Protein AF-A0A7C3XWG4-F1 (afdb_monomer_lite)

Foldseek 3Di:
DPPPPPPPDPVVVVVVVVVVVVVLVVVCVVVVLDLVSLLVLLVSLLVDDVVVVSNPCNVVSLVSCLVCLVVDPDPVVNVVSLVCLVPGPSHDPVSNVSSPD

Sequence (101 aa):
MIEAKHIHNPSSKLNYFDKGRNLLDNAIKNNPDNIELKFLRICVQANTPFFLGYNKQIETDKAFILSKYSSISDLDLKKRIKEFINQSSICTPQEKNIYLK

Radius of gyration: 16.06 Å; chains: 1; bounding box: 48×32×33 Å

pLDDT: mean 78.99, std 14.98, range [44.44, 95.25]

Structure (mmCIF, N/CA/C/O backbone):
data_AF-A0A7C3XWG4-F1
#
_entry.id   AF-A0A7C3XWG4-F1
#
loop_
_atom_site.group_PDB
_atom_site.id
_atom_site.type_symbol
_atom_site.label_atom_id
_atom_site.label_alt_id
_atom_site.label_comp_id
_atom_site.label_asym_id
_atom_site.label_entity_id
_atom_site.label_seq_id
_atom_site.pdbx_PDB_ins_code
_atom_site.Cartn_x
_atom_site.Cartn_y
_atom_site.Cartn_z
_atom_site.occupancy
_atom_site.B_iso_or_equiv
_atom_site.auth_seq_id
_atom_site.auth_comp_id
_atom_site.auth_asym_id
_atom_site.auth_atom_id
_atom_site.pdbx_PDB_model_num
ATOM 1 N N . MET A 1 1 ? 35.436 -15.725 -1.985 1.00 47.47 1 MET A N 1
ATOM 2 C CA . MET A 1 1 ? 35.187 -14.260 -2.033 1.00 47.47 1 MET A CA 1
ATOM 3 C C . MET A 1 1 ? 35.314 -13.639 -3.440 1.00 47.47 1 MET A C 1
ATOM 5 O O . MET A 1 1 ? 35.406 -12.420 -3.530 1.00 47.47 1 MET A O 1
ATOM 9 N N . ILE A 1 2 ? 35.247 -14.411 -4.540 1.00 44.75 2 ILE A N 1
ATOM 10 C CA . ILE A 1 2 ? 35.332 -13.859 -5.915 1.00 44.75 2 ILE A CA 1
ATOM 11 C C . ILE A 1 2 ? 34.004 -13.955 -6.701 1.00 44.75 2 ILE A C 1
ATOM 13 O O . ILE A 1 2 ? 33.797 -13.176 -7.621 1.00 44.75 2 ILE A O 1
ATOM 17 N N . GLU A 1 3 ? 33.025 -14.754 -6.262 1.00 52.06 3 GLU A N 1
ATOM 18 C CA . GLU A 1 3 ? 31.749 -14.929 -6.991 1.00 52.06 3 GLU A CA 1
ATOM 19 C C . GLU A 1 3 ? 30.528 -14.207 -6.388 1.00 52.06 3 GLU A C 1
ATOM 21 O O . GLU A 1 3 ? 29.391 -14.508 -6.725 1.00 52.06 3 GLU A O 1
ATOM 26 N N . ALA A 1 4 ? 30.728 -13.225 -5.505 1.00 46.31 4 ALA A N 1
ATOM 27 C CA . ALA A 1 4 ? 29.627 -12.422 -4.941 1.00 46.31 4 ALA A CA 1
ATOM 28 C C . ALA A 1 4 ? 29.574 -10.983 -5.487 1.00 46.31 4 ALA A C 1
ATOM 30 O O . ALA A 1 4 ? 28.672 -10.222 -5.148 1.00 46.31 4 ALA A O 1
ATOM 31 N N . LYS A 1 5 ? 30.540 -10.593 -6.331 1.00 48.69 5 LYS A N 1
ATOM 32 C CA . LYS A 1 5 ? 30.659 -9.222 -6.848 1.00 48.69 5 LYS A CA 1
ATOM 33 C C . LYS A 1 5 ? 29.878 -8.962 -8.137 1.00 48.69 5 LYS A C 1
ATOM 35 O O . LYS A 1 5 ? 29.773 -7.808 -8.504 1.00 48.69 5 LYS A O 1
ATOM 40 N N . HIS A 1 6 ? 29.315 -9.966 -8.819 1.00 53.94 6 HIS A N 1
ATOM 41 C CA . HIS A 1 6 ? 28.831 -9.798 -10.201 1.00 53.94 6 HIS A CA 1
ATOM 42 C C . HIS A 1 6 ? 27.414 -10.313 -10.490 1.00 53.94 6 HIS A C 1
ATOM 44 O O . HIS A 1 6 ? 27.169 -10.876 -11.551 1.00 53.94 6 HIS A O 1
ATOM 50 N N . ILE A 1 7 ? 26.425 -9.994 -9.649 1.00 49.09 7 ILE A N 1
ATOM 51 C CA . ILE A 1 7 ? 25.062 -9.790 -10.187 1.00 49.09 7 ILE A CA 1
ATOM 52 C C . ILE A 1 7 ? 24.940 -8.306 -10.566 1.00 49.09 7 ILE A C 1
ATOM 54 O O . ILE A 1 7 ? 24.175 -7.535 -9.998 1.00 49.09 7 ILE A O 1
ATOM 58 N N . HIS A 1 8 ? 25.766 -7.900 -11.530 1.00 53.50 8 HIS A N 1
ATOM 59 C CA . HIS A 1 8 ? 25.787 -6.571 -12.148 1.00 53.50 8 HIS A CA 1
ATOM 60 C C . HIS A 1 8 ? 24.956 -6.555 -13.439 1.00 53.50 8 HIS A C 1
ATOM 62 O O . HIS A 1 8 ? 25.318 -5.880 -14.394 1.00 53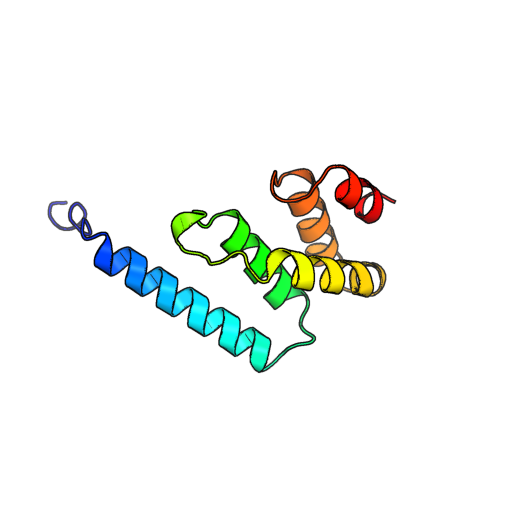.50 8 HIS A O 1
ATOM 68 N N . ASN A 1 9 ? 23.858 -7.315 -13.510 1.00 59.75 9 ASN A N 1
ATOM 69 C CA . ASN A 1 9 ? 22.950 -7.217 -14.650 1.00 59.75 9 ASN A CA 1
ATOM 70 C C . ASN A 1 9 ? 21.650 -6.518 -14.219 1.00 59.75 9 ASN A C 1
ATOM 72 O O . ASN A 1 9 ? 20.799 -7.161 -13.591 1.00 59.75 9 ASN A O 1
ATOM 76 N N . PRO A 1 10 ? 21.477 -5.217 -14.529 1.00 65.56 10 PRO A N 1
ATOM 77 C CA . PRO A 1 10 ? 20.246 -4.468 -14.267 1.00 65.56 10 PRO A CA 1
ATOM 78 C C . PRO A 1 10 ? 18.990 -5.205 -14.749 1.00 65.56 10 PRO A C 1
ATOM 80 O O . PRO A 1 10 ? 17.963 -5.175 -14.072 1.00 65.56 10 PRO A O 1
ATOM 83 N N . SER A 1 11 ? 19.104 -5.950 -15.852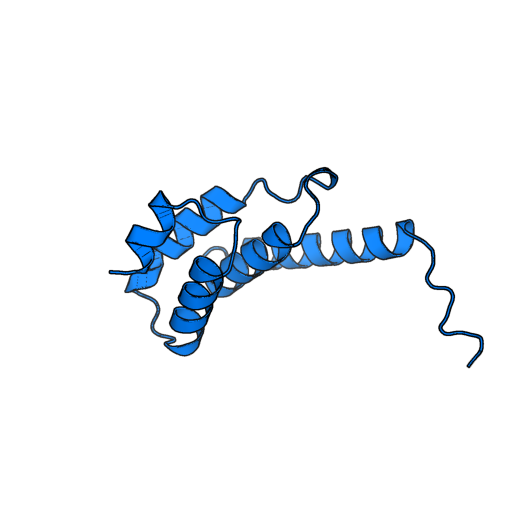 1.00 68.12 11 SER A N 1
ATOM 84 C CA . SER A 1 11 ? 18.031 -6.765 -16.429 1.00 68.12 11 SER A CA 1
ATOM 85 C C . SER A 1 11 ? 17.558 -7.884 -15.497 1.00 68.12 11 SER A C 1
ATOM 87 O O . SER A 1 11 ? 16.357 -8.116 -15.376 1.00 68.12 11 SER A O 1
ATOM 89 N N . SER A 1 12 ? 18.467 -8.552 -14.778 1.00 73.62 12 SER A N 1
ATOM 90 C CA . SER A 1 12 ? 18.089 -9.595 -13.815 1.00 73.62 12 SER A CA 1
ATOM 91 C C . SER A 1 12 ? 17.349 -8.996 -12.620 1.00 73.62 12 SER A C 1
ATOM 93 O O . SER A 1 12 ? 16.329 -9.536 -12.201 1.00 73.62 12 SER A O 1
ATOM 95 N N . LYS A 1 13 ? 17.812 -7.848 -12.105 1.00 75.62 13 LYS A N 1
ATOM 96 C CA . LYS A 1 13 ? 17.163 -7.137 -10.990 1.00 75.62 13 LYS A CA 1
ATOM 97 C C . LYS A 1 13 ? 15.766 -6.637 -11.369 1.00 75.62 13 LYS A C 1
ATOM 99 O O . LYS A 1 13 ? 14.842 -6.769 -10.569 1.00 75.62 13 LYS A O 1
ATOM 104 N N . LEU A 1 14 ? 15.606 -6.131 -12.592 1.00 82.00 14 LEU A N 1
ATOM 105 C CA . LEU A 1 14 ? 14.309 -5.725 -13.128 1.00 82.00 14 LEU A CA 1
ATOM 106 C C . LEU A 1 14 ? 13.360 -6.921 -13.273 1.00 82.00 14 LEU A C 1
ATOM 108 O O . LEU A 1 14 ? 12.228 -6.854 -12.815 1.00 82.00 14 LEU A O 1
ATOM 112 N N . ASN A 1 15 ? 13.847 -8.055 -13.785 1.00 84.38 15 ASN A N 1
ATOM 113 C CA . ASN A 1 15 ? 13.049 -9.278 -13.883 1.00 84.38 15 ASN A CA 1
ATOM 114 C C . ASN A 1 15 ? 12.569 -9.779 -12.506 1.00 84.38 15 ASN A C 1
ATOM 116 O O . ASN A 1 15 ? 11.431 -10.222 -12.368 1.00 84.38 15 ASN A O 1
ATOM 120 N N . TYR A 1 16 ? 13.403 -9.698 -11.461 1.00 85.25 16 TYR A N 1
ATOM 121 C CA . TYR A 1 16 ? 12.968 -10.024 -10.095 1.00 85.25 16 TYR A CA 1
ATOM 122 C C . TYR A 1 16 ? 11.913 -9.047 -9.570 1.00 85.25 16 TYR A C 1
ATOM 124 O O . TYR A 1 16 ? 10.948 -9.483 -8.942 1.00 85.25 16 TYR A O 1
ATOM 132 N N . PHE A 1 17 ? 12.065 -7.752 -9.855 1.00 86.25 17 PHE A N 1
ATOM 133 C CA . PHE A 1 17 ? 11.054 -6.752 -9.525 1.00 86.25 17 PHE A CA 1
ATOM 134 C C . PHE A 1 17 ? 9.722 -7.038 -10.234 1.00 86.25 17 PHE A C 1
ATOM 136 O O . PHE A 1 17 ? 8.689 -7.089 -9.571 1.00 86.25 17 PHE A O 1
ATOM 143 N N . ASP A 1 18 ? 9.736 -7.307 -11.543 1.00 87.69 18 ASP A N 1
ATOM 144 C CA . ASP A 1 18 ? 8.530 -7.625 -12.315 1.00 87.69 18 ASP A CA 1
ATOM 145 C C . ASP A 1 18 ? 7.844 -8.897 -11.806 1.00 87.69 18 ASP A C 1
ATOM 147 O O . ASP A 1 18 ? 6.622 -8.925 -11.648 1.00 87.69 18 ASP A O 1
ATOM 151 N N . LYS A 1 19 ? 8.618 -9.939 -11.476 1.00 89.69 19 LYS A N 1
ATOM 152 C CA . LYS A 1 19 ? 8.090 -11.156 -10.840 1.00 89.69 19 LYS A CA 1
ATOM 153 C C . LYS A 1 19 ? 7.437 -10.852 -9.493 1.00 89.69 19 LYS A C 1
ATOM 155 O O . LYS A 1 19 ? 6.327 -11.318 -9.246 1.00 89.69 19 LYS A O 1
ATOM 160 N N . GLY A 1 20 ? 8.100 -10.063 -8.645 1.00 89.50 20 GLY A N 1
ATOM 161 C CA . GLY A 1 20 ? 7.580 -9.657 -7.338 1.00 89.50 20 GLY A CA 1
ATOM 162 C C . GLY A 1 20 ? 6.297 -8.834 -7.449 1.00 89.50 20 GLY A C 1
ATOM 163 O O . GLY A 1 20 ? 5.314 -9.144 -6.778 1.00 89.50 20 GLY A O 1
ATOM 164 N N . ARG A 1 21 ? 6.267 -7.847 -8.355 1.00 89.50 21 ARG A N 1
ATOM 165 C CA . ARG A 1 21 ? 5.062 -7.072 -8.676 1.00 89.50 21 ARG A CA 1
ATOM 166 C C . ARG A 1 21 ? 3.923 -7.989 -9.103 1.00 89.50 21 ARG A C 1
ATOM 168 O O . ARG A 1 21 ? 2.837 -7.900 -8.546 1.00 89.50 21 ARG A O 1
ATOM 175 N N . ASN A 1 22 ? 4.166 -8.872 -10.070 1.00 92.00 22 ASN A N 1
ATOM 176 C CA . ASN A 1 22 ? 3.124 -9.744 -10.608 1.00 92.00 22 ASN A CA 1
ATOM 177 C C . ASN A 1 22 ? 2.577 -10.703 -9.539 1.00 92.00 22 ASN A C 1
ATOM 179 O O . ASN A 1 22 ? 1.372 -10.940 -9.490 1.00 92.00 22 ASN A O 1
ATOM 183 N N . LEU A 1 23 ? 3.440 -11.229 -8.662 1.00 93.56 23 LEU A N 1
ATOM 184 C CA . LEU A 1 23 ? 3.022 -12.039 -7.514 1.00 93.56 23 LEU A CA 1
ATOM 185 C C . LEU A 1 23 ? 2.129 -11.245 -6.559 1.00 93.56 23 LEU A C 1
ATOM 187 O O . LEU A 1 23 ? 1.067 -11.735 -6.178 1.00 93.56 23 LEU A O 1
ATOM 191 N N . LEU A 1 24 ? 2.530 -10.021 -6.213 1.00 92.88 24 LEU A N 1
ATOM 192 C CA . LEU A 1 24 ? 1.766 -9.162 -5.313 1.00 92.88 24 LEU A CA 1
ATOM 193 C C . LEU A 1 24 ? 0.414 -8.764 -5.917 1.00 92.88 24 LEU A C 1
ATOM 195 O O . LEU A 1 24 ? -0.615 -8.874 -5.254 1.00 92.88 24 LEU A O 1
ATOM 199 N N . ASP A 1 25 ? 0.393 -8.379 -7.191 1.00 91.94 25 ASP A N 1
ATOM 200 C CA . ASP A 1 25 ? -0.842 -8.035 -7.893 1.00 91.94 25 ASP A CA 1
ATOM 201 C C . ASP A 1 25 ? -1.787 -9.237 -8.004 1.00 91.94 25 ASP A C 1
ATOM 203 O O . ASP A 1 25 ? -2.995 -9.081 -7.837 1.00 91.94 25 ASP A O 1
ATOM 207 N N . ASN A 1 26 ? -1.265 -10.446 -8.228 1.00 94.56 26 ASN A N 1
ATOM 208 C CA . ASN A 1 26 ? -2.080 -11.661 -8.225 1.00 94.56 26 ASN A CA 1
ATOM 209 C C . ASN A 1 26 ? -2.612 -11.996 -6.825 1.00 94.56 26 ASN A C 1
ATOM 211 O O . ASN A 1 26 ? -3.779 -12.358 -6.692 1.00 94.56 26 ASN A O 1
ATOM 215 N N . ALA A 1 27 ? -1.803 -11.828 -5.776 1.00 94.25 27 ALA A N 1
ATOM 216 C CA . ALA A 1 27 ? -2.255 -12.020 -4.399 1.00 94.25 27 ALA A CA 1
ATOM 217 C C . ALA A 1 27 ? -3.402 -11.059 -4.041 1.00 94.25 27 ALA A C 1
ATOM 219 O O . ALA A 1 27 ? -4.388 -11.486 -3.441 1.00 94.25 27 ALA A O 1
ATOM 220 N N . ILE A 1 28 ? -3.310 -9.794 -4.471 1.00 93.94 28 ILE A N 1
ATOM 221 C CA . ILE A 1 28 ? -4.364 -8.784 -4.286 1.00 93.94 28 ILE A CA 1
ATOM 222 C C . ILE A 1 28 ? -5.600 -9.112 -5.124 1.00 93.94 28 ILE A C 1
ATOM 224 O O . ILE A 1 28 ? -6.712 -8.958 -4.637 1.00 93.94 28 ILE A O 1
ATOM 228 N N . LYS A 1 29 ? -5.444 -9.588 -6.365 1.00 93.56 29 LYS A N 1
ATOM 229 C CA . LYS A 1 29 ? -6.588 -10.028 -7.185 1.00 93.56 29 LYS A CA 1
ATOM 230 C C . LYS A 1 29 ? -7.351 -11.180 -6.536 1.00 93.56 29 LYS A C 1
ATOM 232 O O . LYS A 1 29 ? -8.574 -11.194 -6.598 1.00 93.56 29 LYS A O 1
ATOM 237 N N . ASN A 1 30 ? -6.637 -12.114 -5.912 1.00 95.25 30 ASN A N 1
ATOM 238 C CA . ASN A 1 30 ? -7.244 -13.245 -5.214 1.00 95.25 30 ASN A CA 1
ATOM 239 C C . ASN A 1 30 ? -7.862 -12.843 -3.866 1.00 95.25 30 ASN A C 1
ATOM 241 O O . ASN A 1 30 ? -8.829 -13.460 -3.437 1.00 95.25 30 ASN A O 1
ATOM 245 N N . ASN A 1 31 ? -7.319 -11.815 -3.206 1.00 92.81 31 ASN A N 1
ATOM 246 C CA . ASN A 1 31 ? -7.789 -11.325 -1.909 1.00 92.81 31 ASN A CA 1
ATOM 247 C C . ASN A 1 31 ? -7.958 -9.792 -1.931 1.00 92.81 31 ASN A C 1
ATOM 249 O O . ASN A 1 31 ? -7.186 -9.076 -1.282 1.00 92.81 31 ASN A O 1
ATOM 253 N N . PRO A 1 32 ? -8.951 -9.265 -2.673 1.00 89.44 32 PRO A N 1
ATOM 254 C CA . PRO A 1 32 ? -9.085 -7.829 -2.915 1.00 89.44 32 PRO A CA 1
ATOM 255 C C . PRO A 1 32 ? -9.445 -7.030 -1.662 1.00 89.44 32 PRO A C 1
ATOM 257 O O . PRO A 1 32 ? -9.184 -5.830 -1.630 1.00 89.44 32 PRO A O 1
ATOM 260 N N . ASP A 1 33 ? -9.992 -7.673 -0.632 1.00 89.75 33 ASP A N 1
ATOM 261 C CA . ASP A 1 33 ? -10.358 -7.035 0.635 1.00 89.75 33 ASP A CA 1
ATOM 262 C C . ASP A 1 33 ? -9.240 -7.062 1.689 1.00 89.75 33 ASP A C 1
ATOM 264 O O . ASP A 1 33 ? -9.398 -6.520 2.785 1.00 89.75 33 ASP A O 1
ATOM 268 N N . ASN A 1 34 ? -8.088 -7.664 1.378 1.00 91.31 34 ASN A N 1
ATOM 269 C CA . ASN A 1 34 ? -6.975 -7.751 2.315 1.00 91.31 34 ASN A CA 1
ATOM 270 C C . ASN A 1 34 ? -6.205 -6.415 2.385 1.00 91.31 34 ASN A C 1
ATOM 272 O O . ASN A 1 34 ? -5.540 -5.989 1.435 1.00 91.31 34 ASN A O 1
ATOM 276 N N . ILE A 1 35 ? -6.293 -5.761 3.546 1.00 91.06 35 ILE A N 1
ATOM 277 C CA . ILE A 1 35 ? -5.657 -4.468 3.835 1.00 91.06 35 ILE A CA 1
ATOM 278 C C . ILE A 1 35 ? -4.128 -4.576 3.834 1.00 91.06 35 ILE A C 1
ATOM 280 O O . ILE A 1 35 ? -3.466 -3.679 3.314 1.00 91.06 35 ILE A O 1
ATOM 284 N N . GLU A 1 36 ? -3.560 -5.660 4.368 1.00 90.44 36 GLU A N 1
ATOM 285 C CA . GLU A 1 36 ? -2.106 -5.851 4.439 1.00 90.44 36 GLU A CA 1
ATOM 286 C C . GLU A 1 36 ? -1.478 -5.951 3.057 1.00 90.44 36 GLU A C 1
ATOM 288 O O . GLU A 1 36 ? -0.442 -5.340 2.809 1.00 90.44 36 GLU A O 1
ATOM 293 N N . LEU A 1 37 ? -2.115 -6.672 2.130 1.00 93.19 37 LEU A N 1
ATOM 294 C CA . LEU A 1 37 ? -1.596 -6.812 0.769 1.00 93.19 37 LEU A CA 1
ATOM 295 C C . LEU A 1 37 ? -1.567 -5.466 0.035 1.00 93.19 37 LEU A C 1
ATOM 297 O O . LEU A 1 37 ? -0.597 -5.153 -0.657 1.00 93.19 37 LEU A O 1
ATOM 301 N N . LYS A 1 38 ? -2.600 -4.637 0.220 1.00 92.31 38 LYS A N 1
ATOM 302 C CA . LYS A 1 38 ? -2.640 -3.277 -0.337 1.00 92.31 38 LYS A CA 1
ATOM 303 C C . LYS A 1 38 ? -1.621 -2.362 0.333 1.00 92.31 38 LYS A C 1
ATOM 305 O O . LYS A 1 38 ? -0.937 -1.612 -0.358 1.00 92.31 38 LYS A O 1
ATOM 310 N N . PHE A 1 39 ? -1.468 -2.456 1.653 1.00 91.31 39 PHE A N 1
ATOM 311 C CA . PHE A 1 39 ? -0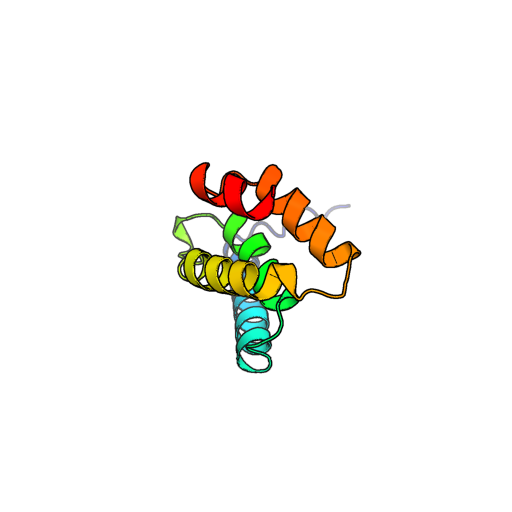.443 -1.716 2.385 1.00 91.31 39 PHE A CA 1
ATOM 312 C C . PHE A 1 39 ? 0.964 -2.089 1.903 1.00 91.31 39 PHE A C 1
ATOM 314 O O . PHE A 1 39 ? 1.765 -1.212 1.585 1.00 91.31 39 PHE A O 1
ATOM 321 N N . LEU A 1 40 ? 1.239 -3.386 1.745 1.00 91.19 40 LEU A N 1
ATOM 322 C CA . LEU A 1 40 ? 2.489 -3.890 1.191 1.00 91.19 40 LEU A CA 1
ATOM 323 C C . LEU A 1 40 ? 2.727 -3.348 -0.222 1.00 91.19 40 LEU A C 1
ATOM 325 O O . LEU A 1 40 ? 3.839 -2.916 -0.526 1.00 91.19 40 LEU A O 1
ATOM 329 N N . ARG A 1 41 ? 1.694 -3.300 -1.076 1.00 91.62 41 ARG A N 1
ATOM 330 C CA . ARG A 1 41 ? 1.813 -2.697 -2.410 1.00 91.62 41 ARG A CA 1
ATOM 331 C C . ARG A 1 41 ? 2.200 -1.229 -2.335 1.00 91.62 41 ARG A C 1
ATOM 333 O O . ARG A 1 41 ? 3.156 -0.859 -3.008 1.00 91.62 41 ARG A O 1
ATOM 340 N N . ILE A 1 42 ? 1.567 -0.428 -1.482 1.00 89.62 42 ILE A N 1
ATOM 341 C CA . ILE A 1 42 ? 1.958 0.976 -1.287 1.00 89.62 42 ILE A CA 1
ATOM 342 C C . ILE A 1 42 ? 3.425 1.076 -0.854 1.00 89.62 42 ILE A C 1
ATOM 344 O O . IL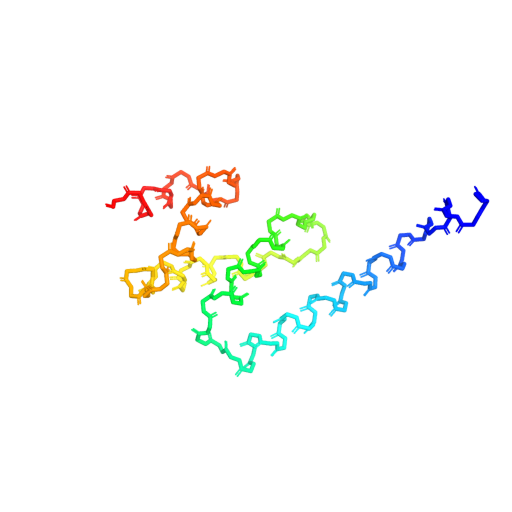E A 1 42 ? 4.166 1.861 -1.436 1.00 89.62 42 ILE A O 1
ATOM 348 N N . CYS A 1 43 ? 3.874 0.260 0.104 1.00 87.62 43 CYS A N 1
ATOM 349 C CA . CYS A 1 43 ? 5.269 0.239 0.556 1.00 87.62 43 CYS A CA 1
ATOM 350 C C . CYS A 1 43 ? 6.256 -0.073 -0.580 1.00 87.62 43 CYS A C 1
ATOM 352 O O . CYS A 1 43 ? 7.328 0.532 -0.660 1.00 87.62 43 CYS A O 1
ATOM 354 N N . VAL A 1 44 ? 5.911 -0.997 -1.479 1.00 88.00 44 VAL A N 1
ATOM 355 C CA . VAL A 1 44 ? 6.753 -1.316 -2.641 1.00 88.00 44 VAL A CA 1
ATOM 356 C C . VAL A 1 44 ? 6.719 -0.178 -3.662 1.00 88.00 44 VAL A C 1
ATOM 358 O O . VAL A 1 44 ? 7.773 0.256 -4.125 1.00 88.00 44 VAL A O 1
ATOM 361 N N . GLN A 1 45 ? 5.536 0.343 -3.989 1.00 87.75 45 GLN A N 1
ATOM 362 C CA . GLN A 1 45 ? 5.358 1.435 -4.954 1.00 87.75 45 GLN A CA 1
ATOM 363 C C . GLN A 1 45 ? 6.075 2.715 -4.500 1.00 87.75 45 GLN A C 1
ATOM 365 O O . GLN A 1 45 ? 6.731 3.373 -5.301 1.00 87.75 45 GLN A O 1
ATOM 370 N N . ALA A 1 46 ? 6.050 2.997 -3.198 1.00 83.62 46 ALA A N 1
ATOM 371 C CA . ALA A 1 46 ? 6.770 4.082 -2.540 1.00 83.62 46 ALA A CA 1
ATOM 372 C C . ALA A 1 46 ? 8.290 4.056 -2.751 1.00 83.62 46 ALA A C 1
ATOM 374 O O . ALA A 1 46 ? 8.918 5.101 -2.897 1.00 83.62 46 ALA A O 1
ATOM 375 N N . ASN A 1 47 ? 8.876 2.859 -2.766 1.00 81.50 47 ASN A N 1
ATOM 376 C CA . ASN A 1 47 ? 10.311 2.656 -2.952 1.00 81.50 47 ASN A CA 1
ATOM 377 C C . ASN A 1 47 ? 10.687 2.381 -4.418 1.00 81.50 47 ASN A C 1
ATOM 379 O O . ASN A 1 47 ? 11.857 2.147 -4.726 1.00 81.50 47 ASN A O 1
ATOM 383 N N . THR A 1 48 ? 9.710 2.382 -5.332 1.00 83.00 48 THR A N 1
ATOM 384 C CA . THR A 1 48 ? 9.938 2.098 -6.748 1.00 83.00 48 THR A CA 1
ATOM 385 C C . THR A 1 48 ? 10.191 3.396 -7.525 1.00 83.00 48 THR A C 1
ATOM 387 O O . THR A 1 48 ? 9.378 4.317 -7.460 1.00 83.00 48 THR A O 1
ATOM 390 N N . PRO A 1 49 ? 11.276 3.483 -8.319 1.00 79.00 49 PRO A N 1
ATOM 391 C CA . PRO A 1 49 ? 11.524 4.628 -9.190 1.00 79.00 49 PRO A CA 1
ATOM 392 C C . PRO A 1 49 ? 10.368 4.932 -10.153 1.00 79.00 49 PRO A C 1
ATOM 394 O O . PRO A 1 49 ? 9.810 4.025 -10.773 1.00 79.00 49 PRO A O 1
ATOM 397 N N . PHE A 1 50 ? 10.061 6.219 -10.355 1.00 76.38 50 PHE A N 1
ATOM 398 C CA . PHE A 1 50 ? 8.910 6.653 -11.162 1.00 76.38 50 PHE A CA 1
ATOM 399 C C . PHE A 1 50 ? 8.929 6.112 -12.605 1.00 76.38 50 PHE A C 1
ATOM 401 O O . PHE A 1 50 ? 7.874 5.814 -13.162 1.00 76.38 50 PHE A O 1
ATOM 408 N N . PHE A 1 51 ? 10.118 5.938 -13.196 1.00 77.75 51 PHE A N 1
ATOM 409 C CA . PHE A 1 51 ? 10.285 5.466 -14.574 1.00 77.75 51 PHE A CA 1
ATOM 410 C C . PHE A 1 51 ? 9.845 4.006 -14.783 1.00 77.75 51 PHE A C 1
ATOM 412 O O . PHE A 1 51 ? 9.658 3.588 -15.921 1.00 77.75 51 PHE A O 1
ATOM 419 N N . LEU A 1 52 ? 9.648 3.232 -13.706 1.00 82.06 52 LEU A N 1
ATOM 420 C CA . LEU A 1 52 ? 9.129 1.860 -13.770 1.00 82.06 52 LEU A CA 1
ATOM 421 C C . LEU A 1 52 ? 7.594 1.794 -13.814 1.00 82.06 52 LEU A C 1
ATOM 423 O O . LEU A 1 52 ? 7.029 0.710 -13.955 1.00 82.06 52 LEU A O 1
ATOM 427 N N . GLY A 1 53 ? 6.900 2.930 -13.672 1.00 81.62 53 GLY A N 1
ATOM 428 C CA . GLY A 1 53 ? 5.447 3.025 -13.853 1.00 81.62 53 GLY A CA 1
ATOM 429 C C . GLY A 1 53 ? 4.599 2.241 -12.842 1.00 81.62 53 GLY A C 1
ATOM 430 O O . GLY A 1 53 ? 3.397 2.069 -13.058 1.00 81.62 53 GLY A O 1
ATOM 431 N N . TYR A 1 54 ? 5.190 1.763 -11.742 1.00 84.62 54 TYR A N 1
ATOM 432 C CA . TYR A 1 54 ? 4.500 1.020 -10.686 1.00 84.62 54 TYR A CA 1
ATOM 433 C C . TYR A 1 54 ? 4.014 1.956 -9.572 1.00 84.62 54 TYR A C 1
ATOM 435 O O . TYR A 1 54 ? 4.430 1.857 -8.427 1.00 84.62 54 TYR A O 1
ATOM 443 N N . ASN A 1 55 ? 3.164 2.916 -9.927 1.00 81.94 55 ASN A N 1
ATOM 444 C CA . ASN A 1 55 ? 2.600 3.900 -8.992 1.00 81.94 55 ASN A CA 1
ATOM 445 C C . ASN A 1 55 ? 1.104 4.178 -9.231 1.00 81.94 55 ASN A C 1
ATOM 447 O O . ASN A 1 55 ? 0.499 4.982 -8.529 1.00 81.94 55 ASN A O 1
ATOM 451 N N . LYS A 1 56 ? 0.482 3.490 -10.196 1.00 86.00 56 LYS A N 1
ATOM 452 C CA . LYS A 1 56 ? -0.897 3.758 -10.635 1.00 86.00 56 LYS A CA 1
ATOM 453 C C . LYS A 1 56 ? -1.959 3.428 -9.582 1.00 86.00 56 LYS A C 1
ATOM 455 O O . LYS A 1 56 ? -3.052 3.973 -9.640 1.00 86.00 56 LYS A O 1
ATOM 460 N N . GLN A 1 57 ? -1.658 2.520 -8.655 1.00 88.12 57 GLN A N 1
ATOM 461 C CA . GLN A 1 57 ? -2.605 2.034 -7.643 1.00 88.12 57 GLN A CA 1
ATOM 462 C C . GLN A 1 57 ? -2.451 2.724 -6.283 1.00 88.12 57 GLN A C 1
ATOM 464 O O . GLN A 1 57 ? -3.270 2.473 -5.402 1.00 88.12 57 GLN A O 1
ATOM 469 N N . ILE A 1 58 ? -1.464 3.617 -6.126 1.00 85.75 58 ILE A N 1
ATOM 470 C CA . ILE A 1 58 ? -1.164 4.290 -4.854 1.00 85.75 58 ILE A CA 1
ATOM 471 C C . ILE A 1 58 ? -2.414 4.992 -4.301 1.00 85.75 58 ILE A C 1
ATOM 473 O O . ILE A 1 58 ? -2.792 4.759 -3.157 1.00 85.75 58 ILE A O 1
ATOM 477 N N . GLU A 1 59 ? -3.102 5.794 -5.116 1.00 86.56 59 GLU A N 1
ATOM 478 C CA . GLU A 1 59 ? -4.294 6.541 -4.682 1.00 86.56 59 GLU A CA 1
ATOM 479 C C . GLU A 1 59 ? -5.468 5.623 -4.313 1.00 86.56 59 GLU A C 1
ATOM 481 O O . GLU A 1 59 ? -6.106 5.798 -3.274 1.00 86.56 59 GLU A O 1
ATOM 486 N N . THR A 1 60 ? -5.735 4.600 -5.129 1.00 89.81 60 THR A N 1
ATOM 487 C CA . THR A 1 60 ? -6.834 3.653 -4.890 1.00 89.81 60 THR A CA 1
ATOM 488 C C . THR A 1 60 ? -6.611 2.831 -3.623 1.00 89.81 60 THR A C 1
ATOM 490 O O . THR A 1 60 ? -7.545 2.628 -2.845 1.00 89.81 60 THR A O 1
ATOM 493 N N . ASP A 1 61 ? -5.382 2.370 -3.390 1.00 90.00 61 ASP A N 1
ATOM 494 C CA . ASP A 1 61 ? -5.056 1.593 -2.197 1.00 90.00 61 ASP A CA 1
ATOM 495 C C . ASP A 1 61 ? -5.060 2.458 -0.939 1.00 90.00 61 ASP A C 1
ATOM 497 O O . ASP A 1 61 ? -5.575 2.014 0.087 1.00 90.00 61 ASP A O 1
ATOM 501 N N . LYS A 1 62 ? -4.577 3.707 -1.014 1.00 86.75 62 LYS A N 1
ATOM 502 C CA . LYS A 1 62 ? -4.686 4.666 0.096 1.00 86.75 62 LYS A CA 1
ATOM 503 C C . LYS A 1 62 ? -6.142 4.892 0.492 1.00 86.75 62 LYS A C 1
ATOM 505 O O . LYS A 1 62 ? -6.474 4.769 1.669 1.00 86.75 62 LYS A O 1
ATOM 510 N N . ALA A 1 63 ? -7.020 5.165 -0.474 1.00 88.00 63 ALA A N 1
ATOM 511 C CA . ALA A 1 63 ? -8.443 5.372 -0.211 1.00 88.00 63 ALA A CA 1
ATOM 512 C C . ALA A 1 63 ? -9.099 4.135 0.431 1.00 88.00 63 ALA A C 1
ATOM 514 O O . ALA A 1 63 ? -9.873 4.256 1.383 1.00 88.00 63 ALA A O 1
ATOM 515 N N . PHE A 1 64 ? -8.745 2.935 -0.041 1.00 90.94 64 PHE A N 1
ATOM 516 C CA . PHE A 1 64 ? -9.233 1.690 0.547 1.00 90.94 64 PHE A CA 1
ATOM 517 C C . PHE A 1 64 ? -8.770 1.524 1.999 1.00 90.94 64 PHE A C 1
ATOM 519 O O . PHE A 1 64 ? -9.599 1.288 2.881 1.00 90.94 64 PHE A O 1
ATOM 526 N N . ILE A 1 65 ? -7.468 1.683 2.259 1.00 88.50 65 ILE A N 1
ATOM 527 C CA . ILE A 1 65 ? -6.903 1.547 3.606 1.00 88.50 65 ILE A CA 1
ATOM 528 C C . ILE A 1 65 ? -7.536 2.574 4.542 1.00 88.50 65 ILE A C 1
ATOM 530 O O . ILE A 1 65 ? -7.959 2.186 5.624 1.00 88.50 65 ILE A O 1
ATOM 534 N N . LEU A 1 66 ? -7.700 3.832 4.118 1.00 84.56 66 LEU A N 1
ATOM 535 C CA . LEU A 1 66 ? -8.398 4.872 4.887 1.00 84.56 66 LEU A CA 1
ATOM 536 C C . LEU A 1 66 ? -9.801 4.452 5.300 1.00 84.56 66 LEU A C 1
ATOM 538 O O . LEU A 1 66 ? -10.149 4.531 6.476 1.00 84.56 66 LEU A O 1
ATOM 542 N N . SER A 1 67 ? -10.594 3.975 4.339 1.00 88.38 67 SER A N 1
ATOM 543 C CA . SER A 1 67 ? -11.983 3.585 4.593 1.00 88.38 67 SER A CA 1
ATOM 544 C C . SER A 1 67 ? -12.106 2.428 5.589 1.00 88.38 67 SER A C 1
ATOM 546 O O . SER A 1 67 ? -13.101 2.329 6.304 1.00 88.38 67 SER A O 1
ATOM 548 N N . LYS A 1 68 ? -11.088 1.562 5.659 1.00 87.38 68 LYS A N 1
ATOM 549 C CA . LYS A 1 68 ? -11.067 0.385 6.533 1.00 87.38 68 LYS A CA 1
ATOM 550 C C . LYS A 1 68 ? -10.228 0.572 7.795 1.00 87.38 68 LYS A C 1
ATOM 552 O O . LYS A 1 68 ? -10.336 -0.250 8.698 1.00 87.38 68 LYS A O 1
ATOM 557 N N . TYR A 1 69 ? -9.436 1.640 7.894 1.00 83.75 69 TYR A N 1
ATOM 558 C CA . TYR A 1 69 ? -8.455 1.862 8.960 1.00 83.75 69 TYR A CA 1
ATOM 559 C C . TYR A 1 69 ? -9.077 1.831 10.362 1.00 83.75 69 TYR A C 1
ATOM 561 O O . TYR A 1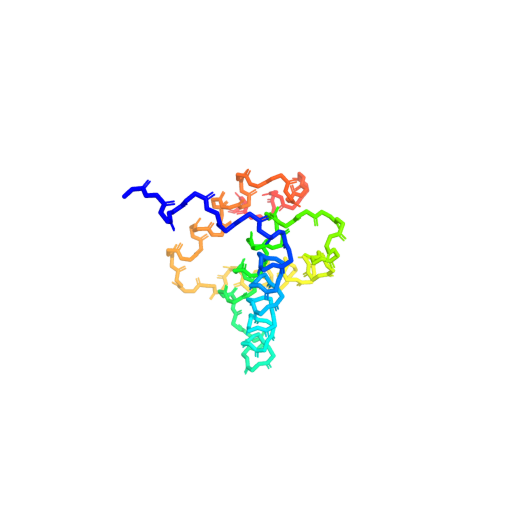 69 ? -8.518 1.248 11.295 1.00 83.75 69 TYR A O 1
ATOM 569 N N . SER A 1 70 ? -10.273 2.404 10.511 1.00 82.50 70 SER A N 1
ATOM 570 C CA . SER A 1 70 ? -11.024 2.388 11.772 1.00 82.50 70 SER A CA 1
ATOM 571 C C . SER A 1 70 ? -11.503 0.989 12.169 1.00 82.50 70 SER A C 1
ATOM 573 O O . SER A 1 70 ? -11.661 0.724 13.357 1.00 82.50 70 SER A O 1
ATOM 575 N N . SER A 1 71 ? -11.696 0.096 11.197 1.00 84.38 71 SER A N 1
ATOM 576 C CA . SER A 1 71 ? -12.176 -1.278 11.383 1.00 84.38 71 SER A CA 1
ATOM 577 C C . SER A 1 71 ? -11.051 -2.314 11.490 1.00 84.38 71 SER A C 1
ATOM 579 O O . SER A 1 71 ? -11.343 -3.498 11.641 1.00 84.38 71 SER A O 1
ATOM 581 N N . ILE A 1 72 ? -9.779 -1.903 11.405 1.00 86.25 72 ILE A N 1
ATOM 582 C CA . ILE A 1 72 ? -8.638 -2.805 11.599 1.00 86.25 72 ILE A CA 1
ATOM 583 C C . ILE A 1 72 ? -8.607 -3.254 13.064 1.00 86.25 72 ILE A C 1
ATOM 585 O O . ILE A 1 72 ? -8.411 -2.435 13.965 1.00 86.25 72 ILE A O 1
ATOM 589 N N . SER A 1 73 ? -8.777 -4.557 13.288 1.00 84.69 73 SER A N 1
ATOM 590 C CA . SER A 1 73 ? -8.659 -5.195 14.604 1.00 84.69 73 SER A CA 1
ATOM 591 C C . SER A 1 73 ? -7.205 -5.407 15.032 1.00 84.69 73 SER A C 1
ATOM 593 O O . SER A 1 73 ? -6.911 -5.426 16.224 1.00 84.69 73 SER A O 1
ATOM 595 N N . ASP A 1 74 ? -6.297 -5.559 14.067 1.00 88.50 74 ASP A N 1
ATOM 596 C CA . ASP A 1 74 ? -4.869 -5.740 14.317 1.00 88.50 74 ASP A CA 1
ATOM 597 C C . ASP A 1 74 ? -4.191 -4.407 14.683 1.00 88.50 74 ASP A C 1
ATOM 599 O O . ASP A 1 74 ? -3.996 -3.511 13.853 1.00 88.50 74 ASP A O 1
ATOM 603 N N . LEU A 1 75 ? -3.824 -4.280 15.957 1.00 87.94 75 LEU A N 1
ATOM 604 C CA . LEU A 1 75 ? -3.169 -3.091 16.495 1.00 87.94 75 LEU A CA 1
ATOM 605 C C . LEU A 1 75 ? -1.741 -2.898 15.961 1.00 87.94 75 LEU A C 1
ATOM 607 O O . LEU A 1 75 ? -1.319 -1.748 15.810 1.00 87.94 75 LEU A O 1
ATOM 611 N N . ASP A 1 76 ? -1.009 -3.977 15.664 1.00 88.88 76 ASP A N 1
ATOM 612 C CA . ASP A 1 76 ? 0.352 -3.897 15.116 1.00 88.88 76 ASP A CA 1
ATOM 613 C C . ASP A 1 76 ? 0.304 -3.369 13.683 1.00 88.88 76 ASP A C 1
ATOM 615 O O . ASP A 1 76 ? 0.975 -2.386 13.355 1.00 88.88 76 ASP A O 1
ATOM 619 N N . LEU A 1 77 ? -0.580 -3.932 12.855 1.00 87.50 77 LEU A N 1
ATOM 620 C CA . LEU A 1 77 ? -0.806 -3.450 11.494 1.00 87.50 77 LEU A CA 1
ATOM 621 C C . LEU A 1 77 ? -1.229 -1.978 11.487 1.00 87.50 77 LEU A C 1
ATOM 623 O O . LEU A 1 77 ? -0.673 -1.165 10.743 1.00 87.50 77 LEU A O 1
ATOM 627 N N . LYS A 1 78 ? -2.184 -1.611 12.348 1.00 87.81 78 LYS A N 1
ATOM 628 C CA . LYS A 1 78 ? -2.663 -0.230 12.470 1.00 87.81 78 LYS A CA 1
ATOM 629 C C . LYS A 1 78 ? -1.526 0.729 12.833 1.00 87.81 78 LYS A C 1
ATOM 631 O O . LYS A 1 78 ? -1.410 1.802 12.238 1.00 87.81 78 LYS A O 1
ATOM 636 N N . LYS A 1 79 ? -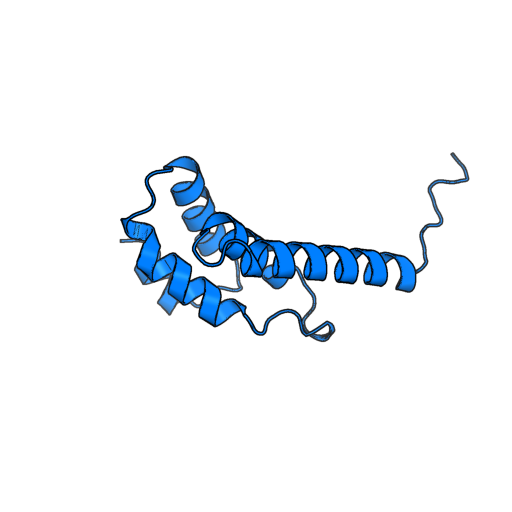0.650 0.325 13.759 1.00 89.31 79 LYS A N 1
ATOM 637 C CA . LYS A 1 79 ? 0.537 1.095 14.144 1.00 89.31 79 LYS A CA 1
ATOM 638 C C . LYS A 1 79 ? 1.525 1.234 12.984 1.00 89.31 79 LYS A C 1
ATOM 640 O O . LYS A 1 79 ? 1.948 2.353 12.705 1.00 89.31 79 LYS A O 1
ATOM 645 N N . ARG A 1 80 ? 1.841 0.149 12.269 1.00 88.38 80 ARG A N 1
ATOM 646 C CA . ARG A 1 80 ? 2.754 0.173 11.109 1.00 88.38 80 ARG A CA 1
ATOM 647 C C . ARG A 1 80 ? 2.253 1.078 9.994 1.00 88.38 80 ARG A C 1
ATOM 649 O O . ARG A 1 80 ? 3.034 1.845 9.440 1.00 88.38 80 ARG A O 1
ATOM 656 N N . ILE A 1 81 ? 0.956 1.021 9.689 1.00 86.94 81 ILE A N 1
ATOM 657 C CA . ILE A 1 81 ? 0.324 1.903 8.701 1.00 86.94 81 ILE A CA 1
ATOM 658 C C . ILE A 1 81 ? 0.502 3.365 9.127 1.00 86.94 81 ILE A C 1
ATOM 660 O O . ILE A 1 81 ? 0.967 4.186 8.335 1.00 86.94 81 ILE A O 1
ATOM 664 N N . LYS A 1 82 ? 0.214 3.683 10.396 1.00 85.12 82 LYS A N 1
ATOM 665 C CA . LYS A 1 82 ? 0.380 5.036 10.947 1.00 85.12 82 LYS A CA 1
ATOM 666 C C . LYS A 1 82 ? 1.831 5.523 10.874 1.00 85.12 82 LYS A C 1
ATOM 668 O O . LYS A 1 82 ? 2.083 6.649 10.448 1.00 85.12 82 LYS A O 1
ATOM 673 N N . GLU A 1 83 ? 2.787 4.684 11.266 1.00 86.69 83 GLU A N 1
ATOM 674 C CA . GLU A 1 83 ? 4.218 5.001 11.211 1.00 86.69 83 GLU A CA 1
ATOM 675 C C . GLU A 1 83 ? 4.695 5.225 9.773 1.00 86.69 83 GLU A C 1
ATOM 677 O O . GLU A 1 83 ? 5.367 6.220 9.497 1.00 86.69 83 GLU A O 1
ATOM 682 N N . PHE A 1 84 ? 4.287 4.361 8.842 1.00 84.44 84 PHE A N 1
ATOM 683 C CA . PHE A 1 84 ? 4.626 4.487 7.428 1.00 84.44 84 PHE A CA 1
ATOM 684 C C . PHE A 1 84 ? 4.084 5.783 6.814 1.00 84.44 84 PHE A C 1
ATOM 686 O O . PHE A 1 84 ? 4.793 6.469 6.079 1.00 84.44 84 PHE A O 1
ATOM 693 N N . ILE A 1 85 ? 2.846 6.166 7.128 1.00 78.94 85 ILE A N 1
ATOM 694 C CA . ILE A 1 85 ? 2.244 7.410 6.623 1.00 78.94 85 ILE A CA 1
ATOM 695 C C . ILE A 1 85 ? 2.963 8.642 7.183 1.00 78.94 85 ILE A C 1
ATOM 697 O O . ILE A 1 85 ? 3.164 9.625 6.467 1.00 78.94 85 ILE A O 1
ATOM 701 N N . ASN A 1 86 ? 3.405 8.585 8.441 1.00 77.56 86 ASN A N 1
ATOM 702 C CA . ASN A 1 86 ? 4.188 9.662 9.039 1.00 77.56 86 ASN A CA 1
ATOM 703 C C . ASN A 1 86 ? 5.560 9.815 8.370 1.00 77.56 86 ASN A C 1
ATOM 705 O O . ASN A 1 86 ? 5.939 10.936 8.022 1.00 77.56 86 ASN A O 1
ATOM 709 N N . GLN A 1 87 ? 6.269 8.702 8.162 1.00 76.62 87 GLN A N 1
ATOM 710 C CA . GLN A 1 87 ? 7.641 8.679 7.643 1.00 76.62 87 GLN A CA 1
ATOM 711 C C . GLN A 1 87 ? 7.725 8.862 6.123 1.00 76.62 87 GLN A C 1
ATOM 713 O O . GLN A 1 87 ? 8.689 9.441 5.628 1.00 76.62 87 GLN A O 1
ATOM 718 N N . SER A 1 88 ? 6.739 8.376 5.369 1.00 72.06 88 SER A N 1
ATOM 719 C CA . SER A 1 88 ? 6.793 8.407 3.909 1.00 72.06 88 SER A CA 1
ATOM 720 C C . SER A 1 88 ? 6.511 9.807 3.344 1.00 72.06 88 SER A C 1
ATOM 722 O O . SER A 1 88 ? 5.607 10.531 3.778 1.00 72.06 88 SER A O 1
ATOM 724 N N . SER A 1 89 ? 7.288 10.179 2.325 1.00 63.91 89 SER A N 1
ATOM 725 C CA . SER A 1 89 ? 7.103 11.385 1.501 1.00 63.91 89 SER A CA 1
ATOM 726 C C . SER A 1 89 ? 6.046 11.200 0.404 1.00 63.91 89 SER A C 1
ATOM 728 O O . SER A 1 89 ? 5.768 12.133 -0.341 1.00 63.91 89 SER A O 1
ATOM 730 N N . ILE A 1 90 ? 5.484 9.991 0.282 1.00 60.59 90 ILE A N 1
ATOM 731 C CA . ILE A 1 90 ? 4.472 9.627 -0.724 1.00 60.59 90 ILE A CA 1
ATOM 732 C C . ILE A 1 90 ? 3.067 10.080 -0.302 1.00 60.59 90 ILE A C 1
ATOM 734 O O . ILE A 1 90 ? 2.191 10.249 -1.147 1.00 60.59 90 ILE A O 1
ATOM 738 N N . CYS A 1 91 ? 2.847 10.296 0.997 1.00 54.19 91 CYS A N 1
ATOM 739 C CA . CYS A 1 91 ? 1.585 10.820 1.508 1.00 54.19 91 CYS A CA 1
ATOM 740 C C . CYS A 1 91 ? 1.625 12.350 1.546 1.00 54.19 91 CYS A C 1
ATOM 742 O O . CYS A 1 91 ? 2.535 12.949 2.130 1.00 54.19 91 CYS A O 1
ATOM 744 N N . THR A 1 92 ? 0.615 12.980 0.952 1.00 52.84 92 THR A N 1
ATOM 745 C CA . THR A 1 92 ? 0.465 14.437 0.959 1.00 52.84 92 THR A CA 1
ATOM 746 C C . THR A 1 92 ? 0.146 14.949 2.375 1.00 52.84 92 THR A C 1
ATOM 748 O O . THR A 1 92 ? -0.417 14.209 3.191 1.00 52.84 92 THR A O 1
ATOM 751 N N . PRO A 1 93 ? 0.476 16.212 2.710 1.00 50.31 93 PRO A N 1
ATOM 752 C CA . PRO A 1 93 ? 0.180 16.795 4.026 1.00 50.31 93 PRO A CA 1
ATOM 753 C C . PRO A 1 93 ? -1.302 16.702 4.439 1.00 50.31 93 PRO A C 1
ATOM 755 O O . PRO A 1 93 ? -1.619 16.562 5.620 1.00 50.31 93 PRO A O 1
ATOM 758 N N . GLN A 1 94 ? -2.207 16.741 3.463 1.00 50.94 94 GLN A N 1
ATOM 759 C CA . GLN A 1 94 ? -3.656 16.666 3.629 1.00 50.94 94 GLN A CA 1
ATOM 760 C C . GLN A 1 94 ? -4.112 15.269 4.069 1.00 50.94 94 GLN A C 1
ATOM 762 O O . GLN A 1 94 ? -5.001 15.147 4.908 1.00 50.94 94 GLN A O 1
ATOM 767 N N . GLU A 1 95 ? -3.468 14.216 3.564 1.00 52.38 95 GLU A N 1
ATOM 768 C CA . GLU A 1 95 ? -3.775 12.831 3.929 1.00 52.38 95 GLU A CA 1
ATOM 769 C C . GLU A 1 95 ? -3.295 12.511 5.347 1.00 52.38 95 GLU A C 1
ATOM 771 O O . GLU A 1 95 ? -4.012 11.857 6.102 1.00 52.38 95 GLU A O 1
ATOM 776 N N . LYS A 1 96 ? -2.133 13.042 5.760 1.00 56.62 96 LYS A N 1
ATOM 777 C CA . LYS A 1 96 ? -1.574 12.822 7.108 1.00 56.62 96 LYS A CA 1
ATOM 778 C C . LYS A 1 96 ? -2.536 13.253 8.225 1.00 56.62 96 LYS A C 1
ATOM 780 O O . LYS A 1 96 ? -2.615 12.578 9.244 1.00 56.62 96 LYS A O 1
ATOM 785 N N . ASN A 1 97 ? -3.332 14.305 8.019 1.00 55.28 97 ASN A N 1
ATOM 786 C CA . ASN A 1 97 ? -4.313 14.782 9.004 1.00 55.28 97 ASN A CA 1
ATOM 787 C C . ASN A 1 97 ? -5.468 13.795 9.277 1.00 55.28 97 ASN A C 1
ATOM 789 O O . ASN A 1 97 ? -6.065 13.837 10.350 1.00 55.28 97 ASN A O 1
ATOM 793 N N . ILE A 1 98 ? -5.787 12.902 8.335 1.00 59.09 98 ILE A N 1
ATOM 794 C CA . ILE A 1 98 ? -6.908 11.955 8.464 1.00 59.09 98 ILE A CA 1
ATOM 795 C C . ILE A 1 98 ? -6.495 10.720 9.277 1.00 59.09 98 ILE A C 1
ATOM 797 O O . ILE A 1 98 ? -7.292 10.198 10.049 1.00 59.09 98 ILE A O 1
ATOM 801 N N . TYR A 1 99 ? -5.235 10.288 9.166 1.00 52.75 99 TYR A N 1
ATOM 802 C CA . TYR A 1 99 ? -4.694 9.137 9.906 1.00 52.75 99 TYR A CA 1
ATOM 803 C C . TYR A 1 99 ? -4.189 9.478 11.323 1.00 52.75 99 TYR A C 1
ATOM 805 O O . TYR A 1 99 ? -3.779 8.584 12.072 1.00 52.75 99 TYR A O 1
ATOM 813 N N . LEU A 1 100 ? -4.162 10.768 11.673 1.00 51.59 100 LEU A N 1
ATOM 814 C CA . LEU A 1 100 ? -3.617 11.293 12.931 1.00 51.59 100 LEU A CA 1
ATOM 815 C C . LEU A 1 100 ? -4.677 11.749 13.947 1.00 51.59 100 LEU A C 1
ATOM 817 O O . LEU A 1 100 ? -4.292 12.109 15.059 1.00 51.59 100 LEU A O 1
ATOM 821 N N . LYS A 1 101 ? -5.969 11.703 13.600 1.00 44.44 101 LYS A N 1
ATOM 822 C CA . LYS A 1 101 ? -7.064 11.775 14.582 1.00 44.44 101 LYS A CA 1
ATOM 823 C C . LYS A 1 101 ? -7.255 10.429 15.275 1.00 44.44 101 LYS A C 1
ATOM 825 O O . LYS A 1 101 ? -7.576 10.459 16.479 1.00 44.44 101 LYS A O 1
#

Secondary structure (DSSP, 8-state):
--SSS----HHHHHHHHHHHHHHHHHHHHH-TT-HHHHHHHHHHHHTS-GGG-TTTTHHHHHHHHHHHHTT---HHHHHHHHHHHHH-TTS-HHHHHHH--